Protein AF-A0AAD5UN90-F1 (afdb_monomer_lite)

Secondary structure (DSSP, 8-state):
---HHHHHHHHH--PPPP-------S--PPP--SS------------------------PPP-TTTTTT-PPPPPP----STTHHHHHHHHHHHHHTT--

Organism: NCBI:txid2056292

pLDDT: mean 72.82, std 17.29, range [43.75, 98.25]

Foldseek 3Di:
DDDPVVVVDVVVDDDDDDDDDPDPPDDDDDDPPPDDDDDDDDDDDDDDDDDDDDDDDPDDDDPPCPQVVHDDDDDPPPPPDPVPVVVVVVVVVVVVVVVD

Radius of gyration: 33.66 Å; chains: 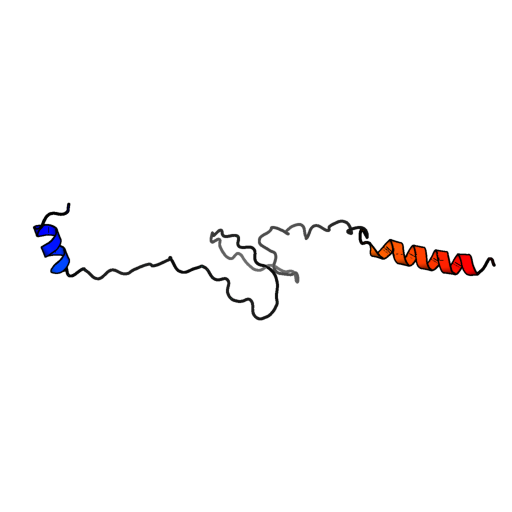1; bounding box: 80×57×75 Å

Structure (mmCIF, N/CA/C/O backbone):
data_AF-A0AAD5UN90-F1
#
_entry.id   AF-A0AAD5UN90-F1
#
loop_
_atom_site.group_PDB
_atom_site.id
_atom_site.type_symbol
_atom_site.label_atom_id
_atom_site.label_alt_id
_atom_site.label_comp_id
_atom_site.label_asym_id
_atom_site.label_entity_id
_atom_site.label_seq_id
_atom_site.pdbx_PDB_ins_code
_atom_site.Cartn_x
_atom_site.Cartn_y
_atom_site.Cartn_z
_atom_site.occupancy
_atom_site.B_iso_or_equiv
_atom_site.auth_seq_id
_atom_site.auth_comp_id
_atom_site.auth_asym_id
_atom_site.auth_atom_id
_atom_site.pdbx_PDB_model_num
ATOM 1 N N . MET A 1 1 ? -22.700 17.744 7.295 1.00 75.56 1 MET A N 1
ATOM 2 C CA . MET A 1 1 ? -21.718 17.257 8.292 1.00 75.56 1 MET A CA 1
ATOM 3 C C . MET A 1 1 ? -22.086 15.828 8.664 1.00 75.56 1 MET A C 1
ATOM 5 O O . MET A 1 1 ? -23.263 15.499 8.582 1.00 75.56 1 MET A O 1
ATOM 9 N N . ALA A 1 2 ? -21.116 14.976 9.003 1.00 78.31 2 ALA A N 1
ATOM 10 C CA . ALA A 1 2 ? -21.397 13.624 9.497 1.00 78.31 2 ALA A CA 1
ATOM 11 C C . ALA A 1 2 ? -22.260 13.677 10.773 1.00 78.31 2 ALA A C 1
ATOM 13 O O . ALA A 1 2 ? -22.153 14.631 11.544 1.00 78.31 2 ALA A O 1
ATOM 14 N N . SER A 1 3 ? -23.110 12.670 10.998 1.00 92.12 3 SER A N 1
ATOM 15 C CA . SER A 1 3 ? -23.905 12.588 12.228 1.00 92.12 3 SER A CA 1
ATOM 16 C C . SER A 1 3 ? -23.005 12.311 13.439 1.00 92.12 3 SER A C 1
ATOM 18 O O . SER A 1 3 ? -21.984 11.631 13.328 1.00 92.12 3 SER A O 1
ATOM 20 N N . SER A 1 4 ? -23.384 12.824 14.612 1.00 93.88 4 SER A N 1
ATOM 21 C CA . SER A 1 4 ? -22.653 12.605 15.872 1.00 93.88 4 SER A CA 1
ATOM 22 C C . SER A 1 4 ? -22.448 11.118 16.179 1.00 93.88 4 SER A C 1
ATOM 24 O O . SER A 1 4 ? -21.379 10.712 16.627 1.00 93.88 4 SER A O 1
ATOM 26 N N . GLU A 1 5 ? -23.450 10.295 15.881 1.00 96.56 5 GLU A N 1
ATOM 27 C CA . GLU A 1 5 ? -23.404 8.845 16.075 1.00 96.56 5 GLU A CA 1
ATOM 28 C C . GLU A 1 5 ? -22.391 8.159 15.153 1.00 96.56 5 GLU A C 1
ATOM 30 O O . GLU A 1 5 ? -21.655 7.279 15.598 1.00 96.56 5 GLU A O 1
ATOM 35 N N . LEU A 1 6 ? -22.272 8.604 13.897 1.00 96.75 6 LEU A N 1
ATOM 36 C CA . LEU A 1 6 ? -21.258 8.084 12.9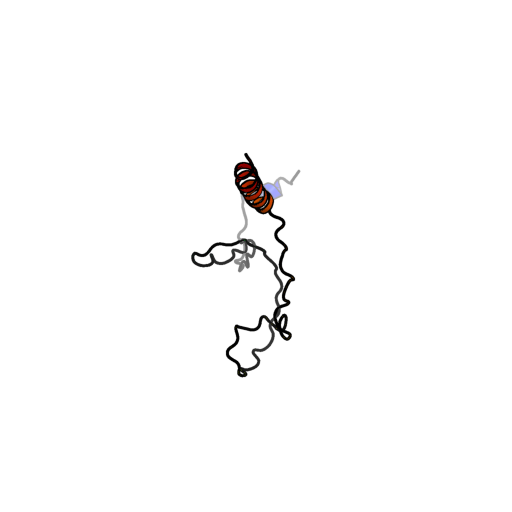79 1.00 96.75 6 LEU A CA 1
ATOM 37 C C . LEU A 1 6 ? -19.843 8.361 13.503 1.00 96.75 6 LEU A C 1
ATOM 39 O O . LEU A 1 6 ? -18.985 7.481 13.476 1.00 96.75 6 LEU A O 1
ATOM 43 N N . LEU A 1 7 ? -19.605 9.569 14.019 1.00 97.25 7 LEU A N 1
ATOM 44 C CA . LEU A 1 7 ? -18.304 9.943 14.575 1.00 97.25 7 LEU A CA 1
ATOM 45 C C . LEU A 1 7 ? -17.934 9.075 15.786 1.00 97.25 7 LEU A C 1
ATOM 47 O O . LEU A 1 7 ? -16.804 8.589 15.860 1.00 97.25 7 LEU A O 1
ATOM 51 N N . LYS A 1 8 ? -18.891 8.811 16.687 1.00 97.50 8 LYS A N 1
ATOM 52 C CA . LYS A 1 8 ? -18.690 7.903 17.831 1.00 97.50 8 LYS A CA 1
ATOM 53 C C . LYS A 1 8 ? -18.340 6.483 17.377 1.00 97.50 8 LYS A C 1
ATOM 55 O O . LYS A 1 8 ? -17.430 5.871 17.930 1.00 97.50 8 LYS A O 1
ATOM 60 N N . GLN A 1 9 ? -19.025 5.965 16.357 1.00 97.56 9 GLN A N 1
ATOM 61 C CA . GLN A 1 9 ? -18.761 4.624 15.820 1.00 97.56 9 GLN A CA 1
ATOM 62 C C . GLN A 1 9 ? -17.373 4.509 15.171 1.00 97.56 9 GLN A C 1
ATOM 64 O O . GLN A 1 9 ? -16.712 3.484 15.331 1.00 97.56 9 GLN A O 1
ATOM 69 N N . ILE A 1 10 ? -16.903 5.553 14.478 1.00 96.81 10 ILE A N 1
ATOM 70 C CA . ILE A 1 10 ? -15.549 5.586 13.899 1.00 96.81 10 ILE A CA 1
ATOM 71 C C . ILE A 1 10 ? -14.489 5.579 15.006 1.00 96.81 10 ILE A C 1
ATOM 73 O O . ILE A 1 10 ? -13.535 4.807 14.923 1.00 96.81 10 ILE A O 1
ATOM 77 N N . GLN A 1 11 ? -14.671 6.392 16.052 1.00 97.38 11 GLN A N 1
ATOM 78 C CA . GLN A 1 11 ? -13.754 6.448 17.198 1.00 97.38 11 GLN A CA 1
ATOM 79 C C . GLN A 1 11 ? -13.697 5.124 17.967 1.00 97.38 11 GLN A C 1
ATOM 81 O O . GLN A 1 11 ? -12.621 4.710 18.392 1.00 97.38 11 GLN A O 1
ATOM 86 N N . ALA A 1 12 ? -14.835 4.443 18.116 1.00 98.25 12 ALA A N 1
ATOM 87 C CA . ALA A 1 12 ? -14.891 3.119 18.731 1.00 98.25 12 ALA A CA 1
ATOM 88 C C . ALA A 1 12 ? -14.155 2.046 17.901 1.00 98.25 12 ALA A C 1
ATOM 90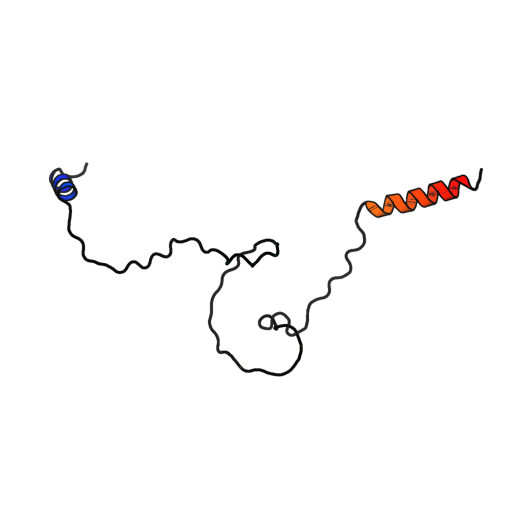 O O . ALA A 1 12 ? -13.674 1.054 18.451 1.00 98.25 12 ALA A O 1
ATOM 91 N N . GLY A 1 13 ? -14.049 2.246 16.583 1.00 97.38 13 GLY A N 1
ATOM 92 C CA . GLY A 1 13 ? -13.417 1.314 15.657 1.00 97.38 13 GLY A CA 1
ATOM 93 C C . GLY A 1 13 ? -14.236 0.040 15.420 1.00 97.38 13 GLY A C 1
ATOM 94 O O . GLY A 1 13 ? -15.270 -0.216 16.037 1.00 97.38 13 GLY A O 1
ATOM 95 N N . LYS A 1 14 ? -13.780 -0.796 14.480 1.00 97.94 14 LYS A N 1
ATOM 96 C CA . LYS A 1 14 ? -14.439 -2.067 14.151 1.00 97.94 14 LYS A CA 1
ATOM 97 C C . LYS A 1 14 ? -13.422 -3.145 13.817 1.00 97.94 14 LYS A C 1
ATOM 99 O O . LYS A 1 14 ? -12.527 -2.945 13.001 1.00 97.94 14 LYS A O 1
ATOM 104 N N . ARG A 1 15 ? -13.607 -4.334 14.394 1.00 97.94 15 ARG A N 1
ATOM 105 C CA . ARG A 1 15 ? -12.835 -5.519 14.006 1.00 97.94 15 ARG A CA 1
ATOM 106 C C . ARG A 1 15 ? -13.238 -5.942 12.593 1.00 97.94 15 ARG A C 1
ATOM 108 O O . ARG A 1 15 ? -14.418 -6.167 12.308 1.00 97.94 15 ARG A O 1
ATOM 115 N N . LEU A 1 16 ? -12.249 -6.042 11.713 1.00 97.44 16 LEU A N 1
ATOM 116 C CA . LEU A 1 16 ? -12.419 -6.521 10.345 1.00 97.44 16 LEU A CA 1
ATOM 117 C C . LEU A 1 16 ? -12.022 -7.995 10.252 1.00 97.44 16 LEU A C 1
ATOM 119 O O . LEU A 1 16 ? -11.241 -8.502 11.060 1.00 97.44 16 LEU A O 1
ATOM 123 N N . LYS A 1 17 ? -12.586 -8.690 9.265 1.00 98.25 17 LYS A N 1
ATOM 124 C CA . LYS A 1 17 ? -12.173 -10.056 8.937 1.00 98.25 17 LYS A CA 1
ATOM 125 C C . LYS A 1 17 ? -10.787 -10.016 8.292 1.00 98.25 17 LYS A C 1
ATOM 127 O O . LYS A 1 17 ? -10.422 -9.022 7.668 1.00 98.25 17 LYS A O 1
ATOM 132 N N . LYS A 1 18 ? -10.025 -11.100 8.429 1.00 98.19 18 LYS A N 1
ATOM 133 C CA . LYS A 1 18 ? -8.798 -11.276 7.648 1.00 98.19 18 LYS A CA 1
ATOM 134 C C . LYS A 1 18 ? -9.165 -11.475 6.178 1.00 98.19 18 LYS A C 1
ATOM 136 O O . LYS A 1 18 ? -10.155 -12.139 5.879 1.00 98.19 18 LYS A O 1
ATOM 141 N N . ALA A 1 19 ? -8.368 -10.887 5.299 1.00 96.81 19 ALA A N 1
ATOM 142 C CA . ALA A 1 19 ? -8.458 -11.044 3.859 1.00 96.81 19 ALA A CA 1
ATOM 143 C C . ALA A 1 19 ? -7.036 -11.203 3.315 1.00 96.81 19 ALA A C 1
ATOM 145 O O . ALA A 1 19 ? -6.113 -10.559 3.818 1.00 96.81 19 ALA A O 1
ATOM 146 N N . GLU A 1 20 ? -6.865 -12.078 2.329 1.00 97.81 20 GLU A N 1
ATOM 147 C CA . GLU A 1 20 ? -5.638 -12.130 1.544 1.00 97.81 20 GLU A CA 1
ATOM 148 C C . GLU A 1 20 ? -5.600 -10.899 0.631 1.00 97.81 20 GLU A C 1
ATOM 150 O O . GLU A 1 20 ? -6.543 -10.649 -0.122 1.00 97.81 20 GLU A O 1
ATOM 155 N N . THR A 1 21 ? -4.533 -10.106 0.722 1.00 97.38 21 THR A N 1
ATOM 156 C CA . THR A 1 21 ? -4.358 -8.915 -0.113 1.00 97.38 21 THR A CA 1
ATOM 157 C C . THR A 1 21 ? -3.446 -9.256 -1.281 1.00 97.38 21 THR A C 1
ATOM 159 O O . THR A 1 21 ? -2.250 -9.461 -1.093 1.00 97.38 21 THR A O 1
ATOM 162 N N . ASN A 1 22 ? -3.994 -9.260 -2.495 1.00 96.94 22 ASN A N 1
ATOM 163 C CA . ASN A 1 22 ? -3.194 -9.283 -3.718 1.00 96.94 22 ASN A CA 1
ATOM 164 C C . ASN A 1 22 ? -2.827 -7.846 -4.125 1.00 96.94 22 ASN A C 1
ATOM 166 O O . ASN A 1 22 ? -3.494 -7.235 -4.964 1.00 96.94 22 ASN A O 1
ATOM 170 N N . ASP A 1 23 ? -1.799 -7.291 -3.482 1.00 95.69 23 ASP A N 1
ATOM 171 C CA . ASP A 1 23 ? -1.299 -5.947 -3.772 1.00 95.69 23 ASP A CA 1
ATOM 172 C C . ASP A 1 23 ? -0.333 -5.970 -4.970 1.00 95.69 23 ASP A C 1
ATOM 174 O O . ASP A 1 23 ? 0.774 -6.501 -4.892 1.00 95.69 23 ASP A O 1
ATOM 178 N N . ARG A 1 24 ? -0.762 -5.384 -6.094 1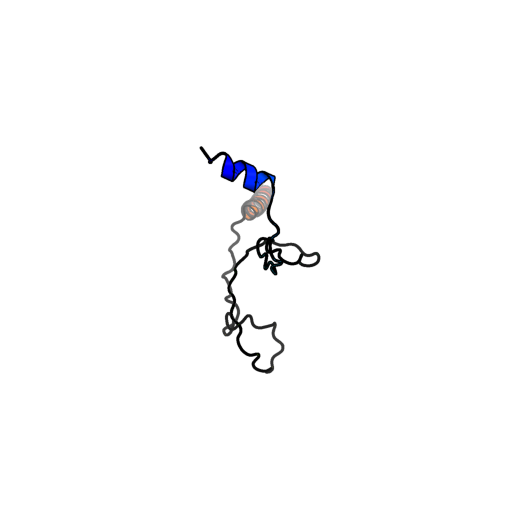.00 96.00 24 ARG A N 1
ATOM 179 C CA . ARG A 1 24 ? 0.028 -5.248 -7.333 1.00 96.00 24 ARG A CA 1
ATOM 180 C C . ARG A 1 24 ? 0.466 -3.805 -7.596 1.00 96.00 24 ARG A C 1
ATOM 182 O O . ARG A 1 24 ? 0.695 -3.437 -8.744 1.00 96.00 24 ARG A O 1
ATOM 189 N N . SER A 1 25 ? 0.527 -2.977 -6.555 1.00 95.81 25 SER A N 1
ATOM 190 C CA . SER A 1 25 ? 0.948 -1.574 -6.661 1.00 95.81 25 SER A CA 1
ATOM 191 C C . SER A 1 25 ? 2.465 -1.393 -6.762 1.00 95.81 25 SER A C 1
ATOM 193 O O . SER A 1 25 ? 2.924 -0.310 -7.124 1.00 95.81 25 SER A O 1
ATOM 195 N N . ALA A 1 26 ? 3.247 -2.438 -6.467 1.00 93.81 26 ALA A N 1
ATOM 196 C CA . ALA A 1 26 ? 4.699 -2.380 -6.560 1.00 93.81 26 ALA A CA 1
ATOM 197 C C . ALA A 1 26 ? 5.155 -2.041 -7.996 1.00 93.81 26 ALA A C 1
ATOM 199 O O . ALA A 1 26 ? 4.607 -2.587 -8.960 1.00 93.81 26 ALA A O 1
ATOM 200 N N . PRO A 1 27 ? 6.168 -1.169 -8.162 1.00 92.12 27 PRO A N 1
ATOM 201 C CA . PRO A 1 27 ? 6.686 -0.839 -9.482 1.00 92.12 27 PRO A CA 1
ATOM 202 C C . PRO A 1 27 ? 7.303 -2.079 -10.137 1.00 92.12 27 PRO A C 1
ATOM 204 O O . PRO A 1 27 ? 8.042 -2.834 -9.503 1.00 92.12 27 PRO A O 1
ATOM 207 N N . ALA A 1 28 ? 7.033 -2.269 -11.428 1.00 90.19 28 ALA A N 1
ATOM 208 C CA . ALA A 1 28 ? 7.723 -3.278 -12.218 1.00 90.19 28 ALA A CA 1
ATOM 209 C C . ALA A 1 28 ? 9.172 -2.822 -12.443 1.00 90.19 28 ALA A C 1
ATOM 211 O O . ALA A 1 28 ? 9.420 -1.855 -13.161 1.00 90.19 28 ALA A O 1
ATOM 212 N N . LEU A 1 29 ? 10.120 -3.498 -11.796 1.00 84.88 29 LEU A N 1
ATOM 213 C CA . LEU A 1 29 ? 11.546 -3.274 -12.000 1.00 84.88 29 LEU A CA 1
ATOM 214 C C . LEU A 1 29 ? 12.072 -4.300 -12.996 1.00 84.88 29 LEU A C 1
ATOM 216 O O . LEU A 1 29 ? 11.920 -5.508 -12.795 1.00 84.88 29 LEU A O 1
ATOM 220 N N . ASP A 1 30 ? 12.756 -3.825 -14.028 1.00 82.62 30 ASP A N 1
ATOM 221 C CA . ASP A 1 30 ? 13.623 -4.697 -14.804 1.00 82.62 30 ASP A CA 1
ATOM 222 C C . ASP A 1 30 ? 14.746 -5.181 -13.878 1.00 82.62 30 ASP A C 1
ATOM 224 O O . ASP A 1 30 ? 15.376 -4.385 -13.173 1.00 82.62 30 ASP A O 1
ATOM 228 N N . LYS A 1 31 ? 14.992 -6.501 -13.840 1.00 77.38 31 LYS A N 1
ATOM 229 C CA . LYS A 1 31 ? 16.157 -7.053 -13.129 1.00 77.38 31 LYS A CA 1
ATOM 230 C C . LYS A 1 31 ? 17.385 -6.271 -13.597 1.00 77.38 31 LYS A C 1
ATOM 232 O O . LYS A 1 31 ? 17.547 -6.154 -14.815 1.00 77.38 31 LYS A O 1
ATOM 237 N N . PRO A 1 32 ? 18.250 -5.764 -12.694 1.00 61.34 32 PRO A N 1
ATOM 238 C CA . PRO A 1 32 ? 19.469 -5.107 -13.128 1.00 61.34 32 PRO A CA 1
ATOM 239 C C . PRO A 1 32 ? 20.210 -6.109 -14.001 1.00 61.34 32 PRO A C 1
ATOM 241 O O . PRO A 1 32 ? 20.612 -7.181 -13.542 1.00 61.34 32 PRO A O 1
ATOM 244 N N . LYS A 1 33 ? 20.307 -5.797 -15.295 1.00 59.78 33 LYS A N 1
ATOM 245 C CA . LYS A 1 33 ? 21.149 -6.551 -16.206 1.00 59.78 33 LYS A CA 1
ATOM 246 C C . LYS A 1 33 ? 22.538 -6.453 -15.596 1.00 59.78 33 LYS A C 1
ATOM 248 O O . LYS A 1 33 ? 23.056 -5.346 -15.450 1.00 59.78 33 LYS A O 1
ATOM 253 N N . GLY A 1 34 ? 23.053 -7.589 -15.113 1.00 53.53 34 GLY A N 1
ATOM 254 C CA . GLY A 1 34 ? 24.385 -7.671 -14.523 1.00 53.53 34 GLY A CA 1
ATOM 255 C C . GLY A 1 34 ? 25.352 -6.859 -15.378 1.00 53.53 34 GLY A C 1
ATOM 256 O O . GLY A 1 34 ? 25.257 -6.923 -16.602 1.00 53.53 34 GLY A O 1
ATOM 257 N N . GLY A 1 35 ? 26.162 -6.035 -14.707 1.00 55.09 35 GLY A N 1
ATOM 258 C CA . GLY A 1 35 ? 26.949 -4.936 -15.271 1.00 55.09 35 GLY A CA 1
ATOM 259 C C . GLY A 1 35 ? 27.231 -5.035 -16.770 1.00 55.09 35 GLY A C 1
ATOM 260 O O . GLY A 1 35 ? 27.983 -5.890 -17.224 1.00 55.09 35 GLY A O 1
ATOM 261 N N . GLY A 1 36 ? 26.626 -4.126 -17.527 1.00 50.44 36 GLY A N 1
ATOM 262 C CA . GLY A 1 36 ? 26.817 -3.985 -18.965 1.00 50.44 36 GLY A CA 1
ATOM 263 C C . GLY A 1 36 ? 25.745 -3.056 -19.508 1.00 50.44 36 GLY A C 1
ATOM 264 O O . GLY A 1 36 ? 24.597 -3.462 -19.656 1.00 50.44 36 GLY A O 1
ATOM 265 N N . GLY A 1 37 ? 26.110 -1.785 -19.683 1.00 53.84 37 GLY A N 1
ATOM 266 C CA . GLY A 1 37 ? 25.183 -0.677 -19.882 1.00 53.84 37 GLY A CA 1
ATOM 267 C C . GLY A 1 37 ? 24.280 -0.764 -21.115 1.00 53.84 37 GLY A C 1
ATOM 268 O O . GLY A 1 37 ? 24.519 -1.523 -22.050 1.00 53.84 37 GLY A O 1
ATOM 269 N N . GLY A 1 38 ? 23.265 0.103 -21.110 1.00 51.66 38 GLY A N 1
ATOM 270 C CA . GLY A 1 38 ? 22.507 0.475 -22.302 1.00 51.66 38 GLY A CA 1
ATOM 271 C C . GLY A 1 38 ? 20.994 0.493 -22.102 1.00 51.66 38 GLY A C 1
ATOM 272 O O . GLY A 1 38 ? 20.367 -0.554 -22.143 1.00 51.66 38 GLY A O 1
ATOM 273 N N . GLY A 1 39 ? 20.461 1.709 -21.925 1.00 53.78 39 GLY A N 1
ATOM 274 C CA . GLY A 1 39 ? 19.181 2.211 -22.446 1.00 53.78 39 GLY A CA 1
ATOM 275 C C . GLY A 1 39 ? 17.946 1.316 -22.368 1.00 53.78 39 GLY A C 1
ATOM 276 O O . GLY A 1 39 ? 17.799 0.372 -23.137 1.00 53.78 39 GLY A O 1
ATOM 277 N N . GLY A 1 40 ? 17.002 1.702 -21.510 1.00 67.25 40 GLY A N 1
ATOM 278 C CA . GLY A 1 40 ? 15.670 1.111 -21.482 1.00 67.25 40 GLY A CA 1
ATOM 279 C C . GLY A 1 40 ? 14.878 1.325 -22.775 1.00 67.25 40 GLY A C 1
ATOM 280 O O . GLY A 1 40 ? 15.043 2.324 -23.469 1.00 67.25 40 GLY A O 1
ATOM 281 N N . ILE A 1 41 ? 13.963 0.394 -23.035 1.00 51.56 41 ILE A N 1
ATOM 282 C CA . ILE A 1 41 ? 12.636 0.676 -23.582 1.00 51.56 41 ILE A CA 1
ATOM 283 C C . ILE A 1 41 ? 11.721 -0.449 -23.078 1.00 51.56 41 ILE A C 1
ATOM 285 O O . ILE A 1 41 ? 11.933 -1.627 -23.359 1.00 51.56 41 ILE A O 1
ATOM 289 N N . GLY A 1 42 ? 10.747 -0.089 -22.245 1.00 63.19 42 GLY A N 1
ATOM 290 C CA . GLY A 1 42 ? 9.692 -0.999 -21.822 1.00 63.19 42 GLY A CA 1
ATOM 291 C C . GLY A 1 42 ? 8.701 -1.197 -22.963 1.00 63.19 42 GLY A C 1
ATOM 292 O O . GLY A 1 42 ? 8.285 -0.240 -23.615 1.00 63.19 42 GLY A O 1
ATOM 293 N N . SER A 1 43 ? 8.310 -2.439 -23.217 1.00 52.38 43 SER A N 1
ATOM 294 C CA . SER A 1 43 ? 7.155 -2.775 -24.052 1.00 52.38 43 SER A CA 1
ATOM 295 C C . SER A 1 43 ? 6.568 -4.075 -23.520 1.00 52.38 43 SER A C 1
ATOM 297 O O . SER A 1 43 ? 7.176 -5.136 -23.629 1.00 52.38 43 SER A O 1
ATOM 299 N N . GLY A 1 44 ? 5.427 -3.961 -22.842 1.00 57.25 44 GLY A N 1
ATOM 300 C CA . GLY A 1 44 ? 4.692 -5.098 -22.304 1.00 57.25 44 GLY A CA 1
ATOM 301 C C . GLY A 1 44 ? 3.966 -5.905 -23.380 1.00 57.25 44 GLY A C 1
ATOM 302 O O . GLY A 1 44 ? 3.821 -5.469 -24.518 1.00 57.25 44 GLY A O 1
ATOM 303 N N . GLY A 1 45 ? 3.455 -7.066 -22.972 1.00 51.19 45 GLY A N 1
ATOM 304 C CA . GLY A 1 45 ? 2.484 -7.847 -23.741 1.00 51.19 45 GLY A CA 1
ATOM 305 C C . GLY A 1 45 ? 2.667 -9.346 -23.543 1.00 51.19 45 GLY A C 1
ATOM 306 O O . GLY A 1 45 ? 3.667 -9.901 -23.973 1.00 51.19 45 GLY A O 1
ATOM 307 N N . GLY A 1 46 ? 1.725 -9.983 -22.846 1.00 52.91 46 GLY A N 1
ATOM 308 C CA . GLY A 1 46 ? 1.771 -11.396 -22.473 1.00 52.91 46 GLY A CA 1
ATOM 309 C C . GLY A 1 46 ? 1.347 -12.374 -23.573 1.00 52.91 46 GLY A C 1
ATOM 310 O O . GLY A 1 46 ? 1.014 -11.984 -24.686 1.00 52.91 46 GLY A O 1
ATOM 311 N N . GLY A 1 47 ? 1.292 -13.654 -23.197 1.00 46.06 47 GLY A N 1
ATOM 312 C CA . GLY A 1 47 ? 0.614 -14.701 -23.966 1.00 46.06 47 GLY A CA 1
ATOM 313 C C . GLY A 1 47 ? 1.436 -15.978 -24.090 1.00 46.06 47 GLY A C 1
ATOM 314 O O . GLY A 1 47 ? 2.387 -16.028 -24.859 1.00 46.06 47 GLY A O 1
ATOM 315 N N . GLY A 1 48 ? 1.071 -17.007 -23.323 1.00 61.00 48 GLY A N 1
ATOM 316 C CA . GLY A 1 48 ? 1.665 -18.337 -23.421 1.00 61.00 48 GLY A CA 1
ATOM 317 C C . GLY A 1 48 ? 1.351 -19.031 -24.750 1.00 61.00 48 GLY A C 1
ATOM 318 O O . GLY A 1 48 ? 0.277 -18.859 -25.322 1.00 61.00 48 GLY A O 1
ATOM 319 N N . GLY A 1 49 ? 2.290 -19.858 -25.198 1.00 44.97 49 GLY A N 1
ATOM 320 C CA . GLY A 1 49 ? 2.142 -20.795 -26.309 1.00 44.97 49 GLY A CA 1
ATOM 321 C C . GLY A 1 49 ? 3.143 -21.944 -26.140 1.00 44.97 49 GLY A C 1
ATOM 322 O O . GLY A 1 49 ? 4.186 -21.736 -25.515 1.00 44.97 49 GLY A O 1
ATOM 323 N N . PRO A 1 50 ? 2.818 -23.164 -26.605 1.00 50.31 50 PRO A N 1
ATOM 324 C CA . PRO A 1 50 ? 3.519 -24.375 -26.210 1.00 50.31 50 PRO A CA 1
ATOM 325 C C . PRO A 1 50 ? 4.930 -24.410 -26.794 1.00 50.31 50 PRO A C 1
ATOM 327 O O . PRO A 1 50 ? 5.156 -24.095 -27.961 1.00 50.31 50 PRO A O 1
ATOM 330 N N . SER A 1 51 ? 5.871 -24.835 -25.957 1.00 59.91 51 SER A N 1
ATOM 331 C CA . SER A 1 51 ? 7.246 -25.164 -26.307 1.00 59.91 51 SER A CA 1
ATOM 332 C C . SER A 1 51 ? 7.242 -26.257 -27.378 1.00 59.91 51 SER A C 1
ATOM 334 O O . SER A 1 51 ? 7.094 -27.436 -27.060 1.00 59.91 51 SER A O 1
ATOM 336 N N . LEU A 1 52 ? 7.386 -25.884 -28.651 1.00 43.75 52 LEU A N 1
ATOM 337 C CA . LEU A 1 52 ? 7.590 -26.849 -29.724 1.00 43.75 52 LEU A CA 1
ATOM 338 C C . LEU A 1 52 ? 9.083 -26.944 -30.040 1.00 43.75 52 LEU A C 1
ATOM 340 O O . LEU A 1 52 ? 9.682 -26.028 -30.587 1.00 43.75 52 LEU A O 1
ATOM 344 N N . ALA A 1 53 ? 9.642 -28.070 -29.606 1.00 46.25 53 ALA A N 1
ATOM 345 C CA . ALA A 1 53 ? 10.723 -28.831 -30.218 1.00 46.25 53 ALA A CA 1
ATOM 346 C C . ALA A 1 53 ? 11.810 -28.069 -31.009 1.00 46.25 53 ALA A C 1
ATOM 348 O O . ALA A 1 53 ? 11.619 -27.615 -32.131 1.00 46.25 53 ALA A O 1
ATOM 349 N N . SER A 1 54 ? 13.006 -28.083 -30.418 1.00 65.00 54 SER A N 1
ATOM 350 C CA . SER A 1 54 ? 14.284 -28.465 -31.037 1.00 65.00 54 SER A CA 1
ATOM 351 C C . SER A 1 54 ? 14.256 -28.797 -32.542 1.00 65.00 54 SER A C 1
ATOM 353 O O . SER A 1 54 ? 13.672 -29.806 -32.932 1.00 65.00 54 SER A O 1
ATOM 355 N N . ALA A 1 55 ? 14.985 -28.028 -33.360 1.00 45.09 55 ALA A N 1
ATOM 356 C CA . ALA A 1 55 ? 15.493 -28.493 -34.654 1.00 45.09 55 ALA A CA 1
ATOM 357 C C . ALA A 1 55 ? 16.667 -27.624 -35.153 1.00 45.09 55 ALA A C 1
ATOM 359 O O . ALA A 1 55 ? 16.483 -26.530 -35.671 1.00 45.09 55 ALA A O 1
ATOM 360 N N . MET A 1 56 ? 17.877 -28.160 -34.976 1.00 52.75 56 MET A N 1
ATOM 361 C CA . MET A 1 56 ? 19.002 -28.131 -35.926 1.00 52.75 56 MET A CA 1
ATOM 362 C C . MET A 1 56 ? 19.386 -26.789 -36.577 1.00 52.75 56 MET A C 1
ATOM 364 O O . MET A 1 56 ? 18.833 -26.371 -37.587 1.00 52.75 56 MET A O 1
ATOM 368 N N . GLY A 1 57 ? 20.482 -26.210 -36.088 1.00 51.91 57 GLY A N 1
ATOM 369 C CA . GLY A 1 57 ? 21.265 -25.211 -36.816 1.00 51.91 57 GLY A CA 1
ATOM 370 C C . GLY A 1 57 ? 21.954 -24.265 -35.849 1.00 51.91 57 GLY A C 1
ATOM 371 O O . GLY A 1 57 ? 21.277 -23.596 -35.079 1.00 51.91 57 GLY A O 1
ATOM 372 N N . GLY A 1 58 ? 23.290 -24.232 -35.863 1.00 55.66 58 GLY A N 1
ATOM 373 C CA . GLY A 1 58 ? 24.141 -23.432 -34.971 1.00 55.66 58 GLY A CA 1
ATOM 374 C C . GLY A 1 58 ? 24.045 -21.919 -35.195 1.00 55.66 58 GLY A C 1
ATOM 375 O O . GLY A 1 58 ? 25.051 -21.266 -35.456 1.00 55.66 58 GLY A O 1
ATOM 376 N N . GLY A 1 59 ? 22.834 -21.372 -35.129 1.00 61.97 59 GLY A N 1
ATOM 377 C CA . GLY A 1 59 ? 22.535 -19.951 -35.201 1.00 61.97 59 GLY A CA 1
ATOM 378 C C . GLY A 1 59 ? 22.053 -19.404 -33.852 1.00 61.97 59 GLY A C 1
ATOM 379 O O . GLY A 1 59 ? 21.563 -20.164 -33.013 1.00 61.97 59 GLY A O 1
ATOM 380 N N . PRO A 1 60 ? 22.197 -18.087 -33.623 1.00 62.41 60 PRO A N 1
ATOM 381 C CA . PRO A 1 60 ? 21.705 -17.422 -32.421 1.00 62.41 60 PRO A CA 1
ATOM 382 C C . PRO A 1 60 ? 20.194 -17.646 -32.227 1.00 62.41 60 PRO A C 1
ATOM 384 O O . PRO A 1 60 ? 19.480 -17.870 -33.209 1.00 62.41 60 PRO A O 1
ATOM 387 N N . PRO A 1 61 ? 19.697 -17.583 -30.976 1.00 69.56 61 PRO A N 1
ATOM 388 C CA . PRO A 1 61 ? 18.292 -17.822 -30.663 1.00 69.56 61 PRO A CA 1
ATOM 389 C C . PRO A 1 61 ? 17.397 -16.942 -31.538 1.00 69.56 61 PRO A C 1
ATOM 391 O O . PRO A 1 61 ? 17.470 -15.713 -31.496 1.00 69.56 61 PRO A O 1
ATOM 394 N N . GLN A 1 62 ? 16.571 -17.586 -32.361 1.00 70.94 62 GLN A N 1
ATOM 395 C CA . GLN A 1 62 ? 15.677 -16.903 -33.284 1.00 70.94 62 GLN A CA 1
ATOM 396 C C . GLN A 1 62 ? 14.575 -16.213 -32.477 1.00 70.94 62 GLN A C 1
ATOM 398 O O . GLN A 1 62 ? 13.789 -16.869 -31.793 1.00 70.94 62 GLN A O 1
ATOM 403 N N . LEU A 1 63 ? 14.531 -14.881 -32.538 1.00 76.19 63 LEU A N 1
ATOM 404 C CA . LEU A 1 63 ? 13.555 -14.045 -31.836 1.00 76.19 63 LEU A CA 1
ATOM 405 C C . LEU A 1 63 ? 12.152 -14.239 -32.440 1.00 76.19 63 LEU A C 1
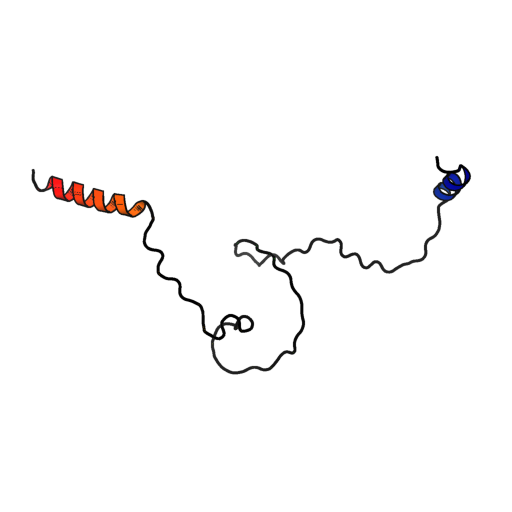ATOM 407 O O . LEU A 1 63 ? 11.716 -13.445 -33.268 1.00 76.19 63 LEU A O 1
ATOM 411 N N . GLY A 1 64 ? 11.465 -15.325 -32.070 1.00 77.19 64 GLY A N 1
ATOM 412 C CA . GLY A 1 64 ? 10.029 -15.530 -32.302 1.00 77.19 64 GLY A CA 1
ATOM 413 C C . GLY A 1 64 ? 9.555 -15.354 -33.749 1.00 77.19 64 GLY A C 1
ATOM 414 O O . GLY A 1 64 ? 8.517 -14.747 -33.973 1.00 77.19 64 GLY A O 1
ATOM 415 N N . GLY A 1 65 ? 10.319 -15.816 -34.742 1.00 81.75 65 GLY A N 1
ATOM 416 C CA . GLY A 1 65 ? 9.947 -15.710 -36.161 1.00 81.75 65 GLY A CA 1
ATOM 417 C C . GLY A 1 65 ? 10.105 -14.317 -36.791 1.00 81.75 65 GLY A C 1
ATOM 418 O O . GLY A 1 65 ? 10.030 -14.212 -38.013 1.00 81.75 65 GLY A O 1
ATOM 419 N N . LEU A 1 66 ? 10.416 -13.268 -36.016 1.00 81.38 66 LEU A N 1
ATOM 420 C CA . LEU A 1 66 ? 10.601 -11.898 -36.531 1.00 81.38 66 LEU A CA 1
ATOM 421 C C . LEU A 1 66 ? 11.757 -11.794 -37.540 1.00 81.38 66 LEU A C 1
ATOM 423 O O . LEU A 1 66 ? 11.736 -10.944 -38.425 1.00 81.38 66 LEU A O 1
ATOM 427 N N . PHE A 1 67 ? 12.749 -12.678 -37.423 1.00 79.75 67 PHE A N 1
ATOM 428 C CA . PHE A 1 67 ? 13.899 -12.766 -38.326 1.00 79.75 67 PHE A CA 1
ATOM 429 C C . PHE A 1 67 ? 13.951 -14.099 -39.075 1.00 79.75 67 PHE A C 1
ATOM 431 O O . PHE A 1 67 ? 15.030 -14.530 -39.477 1.00 79.75 67 PHE A O 1
ATOM 438 N N . ALA A 1 68 ? 12.806 -14.757 -39.300 1.00 78.88 68 ALA A N 1
ATOM 439 C CA . ALA A 1 68 ? 12.759 -15.999 -40.080 1.00 78.88 68 ALA A CA 1
ATOM 440 C C . ALA A 1 68 ? 13.356 -15.837 -41.501 1.00 78.88 68 ALA A C 1
ATOM 442 O O . ALA A 1 68 ? 13.820 -16.811 -42.083 1.00 78.88 68 ALA A O 1
ATOM 443 N N . GLY A 1 69 ? 13.404 -14.604 -42.028 1.00 78.12 69 GLY A N 1
ATOM 444 C CA . GLY A 1 69 ? 14.076 -14.233 -43.283 1.00 78.12 69 GLY A CA 1
ATOM 445 C C . GLY A 1 69 ? 15.477 -13.610 -43.141 1.00 78.12 69 GLY A C 1
ATOM 446 O O . GLY A 1 69 ? 16.007 -13.095 -44.122 1.00 78.12 69 GLY A O 1
ATOM 447 N N . GLY A 1 70 ? 16.083 -13.627 -41.949 1.00 83.19 70 GLY A N 1
ATOM 448 C CA . GLY A 1 70 ? 17.366 -12.975 -41.655 1.00 83.19 70 GLY A CA 1
ATOM 449 C C . GLY A 1 70 ? 17.248 -11.493 -41.263 1.00 83.19 70 GLY A C 1
ATOM 450 O O . GLY A 1 70 ? 16.187 -10.880 -41.355 1.00 83.19 70 GLY A O 1
ATOM 451 N N . MET A 1 71 ? 18.350 -10.906 -40.777 1.00 86.12 71 MET A N 1
ATOM 452 C CA . MET A 1 71 ? 18.384 -9.503 -40.343 1.00 86.12 71 MET A CA 1
ATOM 453 C C . MET A 1 71 ? 18.472 -8.552 -41.551 1.00 86.12 71 MET A C 1
ATOM 455 O O . MET A 1 71 ? 19.397 -8.697 -42.358 1.00 86.12 71 MET A O 1
ATOM 459 N N . PRO A 1 72 ? 17.580 -7.551 -41.677 1.00 83.44 72 PRO A N 1
ATOM 460 C CA . PRO A 1 72 ? 17.677 -6.550 -42.734 1.00 83.44 72 PRO A CA 1
ATOM 461 C C . PRO A 1 72 ? 19.003 -5.787 -42.643 1.00 83.44 72 PRO A C 1
ATOM 463 O O . PRO A 1 72 ? 19.328 -5.208 -41.605 1.00 83.44 72 PRO A O 1
ATOM 466 N N . LYS A 1 73 ? 19.781 -5.767 -43.730 1.00 87.50 73 LYS A N 1
ATOM 467 C CA . LYS A 1 73 ? 21.008 -4.966 -43.805 1.00 87.50 73 LYS A CA 1
ATOM 468 C C . LYS A 1 73 ? 20.665 -3.545 -44.227 1.00 87.50 73 LYS A C 1
ATOM 470 O O . LYS A 1 73 ? 20.090 -3.325 -45.290 1.00 87.50 73 LYS A O 1
ATOM 475 N N . LEU A 1 74 ? 21.051 -2.581 -43.400 1.00 83.81 74 LEU A N 1
ATOM 476 C CA . LEU A 1 74 ? 20.962 -1.170 -43.749 1.00 83.81 74 LEU A CA 1
ATOM 477 C C . LEU A 1 74 ? 22.050 -0.814 -44.765 1.00 83.81 74 LEU A C 1
ATOM 479 O O . LEU A 1 74 ? 23.150 -1.370 -44.747 1.00 83.81 74 LEU A O 1
ATOM 483 N N . LYS A 1 75 ? 21.751 0.154 -45.633 1.00 85.69 75 LYS A N 1
ATOM 484 C CA . LYS A 1 75 ? 22.778 0.783 -46.464 1.00 85.69 75 LYS A CA 1
ATOM 485 C C . LYS A 1 75 ? 23.823 1.455 -45.558 1.00 85.69 75 LYS A C 1
ATOM 487 O O . LYS A 1 75 ? 23.432 1.989 -44.515 1.00 85.69 75 LYS A O 1
ATOM 492 N N . PRO A 1 76 ? 25.117 1.466 -45.929 1.00 83.94 76 PRO A N 1
ATOM 493 C CA . PRO A 1 76 ? 26.124 2.197 -45.172 1.00 83.94 76 PRO A CA 1
ATOM 494 C C . PRO A 1 76 ? 25.669 3.641 -44.961 1.00 83.94 76 PRO A C 1
ATOM 496 O O . PRO A 1 76 ? 25.272 4.318 -45.914 1.00 83.94 76 PRO A O 1
ATOM 499 N N . ALA A 1 77 ? 25.696 4.104 -43.712 1.00 74.25 77 ALA A N 1
ATOM 500 C CA . ALA A 1 77 ? 25.523 5.516 -43.423 1.00 74.25 77 ALA A CA 1
ATOM 501 C C . ALA A 1 77 ? 26.740 6.229 -44.020 1.00 74.25 77 ALA A C 1
ATOM 503 O O . ALA A 1 77 ? 27.847 6.118 -43.498 1.00 74.25 77 ALA A O 1
ATOM 504 N N . GLY A 1 78 ? 26.556 6.862 -45.181 1.00 69.38 78 GLY A N 1
ATOM 505 C CA . GLY A 1 78 ? 27.603 7.654 -45.816 1.00 69.38 78 GLY A CA 1
ATOM 506 C C . GLY A 1 78 ? 28.156 8.664 -44.816 1.00 69.38 78 GLY A C 1
ATOM 507 O O . GLY A 1 78 ? 27.401 9.203 -44.011 1.00 69.38 78 GLY A O 1
ATOM 508 N N . SER A 1 79 ? 29.471 8.871 -44.851 1.00 65.00 79 SER A N 1
ATOM 509 C CA . SER A 1 79 ? 30.250 9.744 -43.970 1.00 65.00 79 SER A CA 1
ATOM 510 C C . SER A 1 79 ? 29.759 11.198 -43.965 1.00 65.00 79 SER A C 1
ATOM 512 O O . SER A 1 79 ? 30.404 12.085 -44.513 1.00 65.00 79 SER A O 1
ATOM 514 N N . SER A 1 80 ? 28.634 11.483 -43.322 1.00 60.78 80 SER A N 1
ATOM 515 C CA . SER A 1 80 ? 28.189 12.836 -42.999 1.00 60.78 80 SER A CA 1
ATOM 516 C C . SER A 1 80 ? 28.614 13.151 -41.570 1.00 60.78 80 SER A C 1
ATOM 518 O O . SER A 1 80 ? 27.796 13.269 -40.661 1.00 60.78 80 SER A O 1
ATOM 520 N N . GLY A 1 81 ? 29.928 13.220 -41.372 1.00 59.97 81 GLY A N 1
ATOM 521 C CA . GLY A 1 81 ? 30.550 13.769 -40.176 1.00 59.97 81 GLY A CA 1
ATOM 522 C C . GLY A 1 81 ? 31.476 14.922 -40.577 1.00 59.97 81 GLY A C 1
ATOM 523 O O . GLY A 1 81 ? 32.148 14.822 -41.606 1.00 59.97 81 GLY A O 1
ATOM 524 N N . PRO A 1 82 ? 31.572 16.003 -39.782 1.00 56.97 82 PRO A N 1
ATOM 525 C CA . PRO A 1 82 ? 32.377 17.190 -40.104 1.00 56.97 82 PRO A CA 1
ATOM 526 C C . PRO A 1 82 ? 33.891 16.917 -40.254 1.00 56.97 82 PRO A C 1
ATOM 528 O O . PRO A 1 82 ? 34.639 17.794 -40.679 1.00 56.97 82 PRO A O 1
ATOM 531 N N . GLY A 1 83 ? 34.355 15.699 -39.948 1.00 56.28 83 GLY A N 1
ATOM 532 C CA . GLY A 1 83 ? 35.763 15.298 -39.988 1.00 56.28 83 GLY A CA 1
ATOM 533 C C . GLY A 1 83 ? 36.379 15.124 -41.382 1.00 56.28 83 GLY A C 1
ATOM 534 O O . GLY A 1 83 ? 37.602 15.087 -41.485 1.00 56.28 83 GLY A O 1
ATOM 535 N N . MET A 1 84 ? 35.591 15.053 -42.463 1.00 56.56 84 MET A N 1
ATOM 536 C CA . MET A 1 84 ? 36.163 14.870 -43.810 1.00 56.56 84 MET A CA 1
ATOM 537 C C . MET A 1 84 ? 36.625 16.172 -44.484 1.00 56.56 84 MET A C 1
ATOM 539 O O . MET A 1 84 ? 37.480 16.118 -45.363 1.00 56.56 84 MET A O 1
ATOM 543 N N . TYR A 1 85 ? 36.162 17.348 -44.047 1.00 57.34 85 TYR A N 1
ATOM 544 C CA . TYR A 1 85 ? 36.609 18.629 -44.621 1.00 57.34 85 TYR A CA 1
ATOM 545 C C . TYR A 1 85 ? 38.012 19.051 -44.150 1.00 57.34 85 TYR A C 1
ATOM 547 O O . TYR A 1 85 ? 38.694 19.821 -44.829 1.00 57.34 85 TYR A O 1
ATOM 555 N N . LEU A 1 86 ? 38.460 18.539 -42.999 1.00 59.69 86 LEU A N 1
ATOM 556 C CA . LEU A 1 86 ? 39.759 18.873 -42.406 1.00 59.69 86 LEU A CA 1
ATOM 557 C C . LEU A 1 86 ? 40.912 18.144 -43.107 1.00 59.69 86 LEU A C 1
ATOM 559 O O . LEU A 1 86 ? 41.913 18.779 -43.442 1.00 59.69 86 LEU A O 1
ATOM 563 N N . LEU A 1 87 ? 40.757 16.847 -43.412 1.00 58.88 87 LEU A N 1
ATOM 564 C CA . LEU A 1 87 ? 41.795 16.095 -44.130 1.00 58.88 87 LEU A CA 1
ATOM 565 C C . LEU A 1 87 ? 41.960 16.572 -45.580 1.00 58.88 87 LEU A C 1
ATOM 567 O O . LEU A 1 87 ? 43.088 16.673 -46.065 1.00 58.88 87 LEU A O 1
ATOM 571 N N . SER A 1 88 ? 40.870 16.937 -46.261 1.00 60.69 88 SER A N 1
ATOM 572 C CA . SER A 1 88 ? 40.950 17.480 -47.624 1.00 60.69 88 SER A CA 1
ATOM 573 C C . SER A 1 88 ? 41.657 18.840 -47.668 1.00 60.69 88 SER A C 1
ATOM 575 O O . SER A 1 88 ? 42.442 19.089 -48.583 1.00 60.69 88 SER A O 1
ATOM 577 N N . ARG A 1 89 ? 41.445 19.703 -46.661 1.00 62.66 89 ARG A N 1
ATOM 578 C CA . ARG A 1 8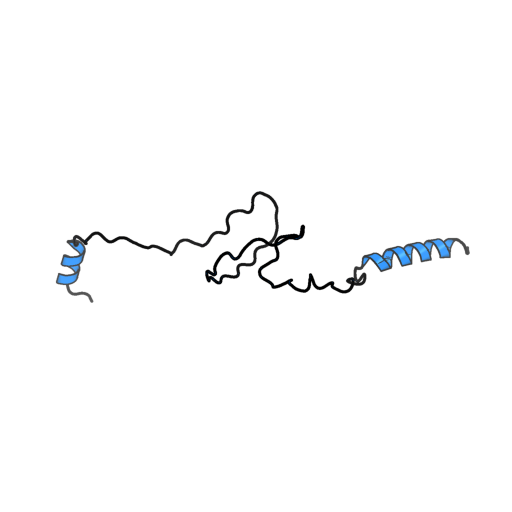9 ? 42.150 20.991 -46.547 1.00 62.66 89 ARG A CA 1
ATOM 579 C C . ARG A 1 89 ? 43.634 20.827 -46.226 1.00 62.66 89 ARG A C 1
ATOM 581 O O . ARG A 1 89 ? 44.446 21.504 -46.850 1.00 62.66 89 ARG A O 1
ATOM 588 N N . ALA A 1 90 ? 43.999 19.928 -45.312 1.00 63.28 90 ALA A N 1
ATOM 589 C CA . ALA A 1 90 ? 45.401 19.701 -44.952 1.00 63.28 90 ALA A CA 1
ATOM 590 C C . ALA A 1 90 ? 46.241 19.250 -46.163 1.00 63.28 90 ALA A C 1
ATOM 592 O O . ALA A 1 90 ? 47.332 19.767 -46.398 1.00 63.28 90 ALA A O 1
ATOM 593 N N . LEU A 1 91 ? 45.691 18.360 -46.995 1.00 65.94 91 LEU A N 1
ATOM 594 C CA . LEU A 1 91 ? 46.351 17.914 -48.226 1.00 65.94 91 LEU A CA 1
ATOM 595 C C . LEU A 1 91 ? 46.416 19.004 -49.309 1.00 65.94 91 LEU A C 1
ATOM 597 O O . LEU A 1 91 ? 47.333 18.997 -50.128 1.00 65.94 91 LEU A O 1
ATOM 601 N N . GLN A 1 92 ? 45.471 19.948 -49.336 1.00 64.25 92 GLN A N 1
ATOM 602 C CA . GLN A 1 92 ? 45.521 21.090 -50.255 1.00 64.25 92 GLN A CA 1
ATOM 603 C C . GLN A 1 92 ? 46.616 22.092 -49.860 1.00 64.25 92 GLN A C 1
ATOM 605 O O . GLN A 1 92 ? 47.341 22.563 -50.731 1.00 64.25 92 GLN A O 1
ATOM 610 N N . VAL A 1 93 ? 46.772 22.374 -48.561 1.00 64.81 93 VAL A N 1
ATOM 611 C CA . VAL A 1 93 ? 47.813 23.285 -48.048 1.00 64.81 93 VAL A CA 1
ATOM 612 C C . VAL A 1 93 ? 49.211 22.713 -48.289 1.00 64.81 93 VAL A C 1
ATOM 614 O O . VAL A 1 93 ? 50.080 23.424 -48.789 1.00 64.81 93 VAL A O 1
ATOM 617 N N . LEU A 1 94 ? 49.416 21.418 -48.025 1.00 68.38 94 LEU A N 1
ATOM 618 C CA . LEU A 1 94 ? 50.697 20.760 -48.303 1.00 68.38 94 LEU A CA 1
ATOM 619 C C . LEU A 1 94 ? 51.030 20.740 -49.801 1.00 68.38 94 LEU A C 1
ATOM 621 O O . LEU A 1 94 ? 52.180 20.961 -50.162 1.00 68.38 94 LEU A O 1
ATOM 625 N N . ARG A 1 95 ? 50.035 20.548 -50.679 1.00 73.62 95 ARG A N 1
ATOM 626 C CA . ARG A 1 95 ? 50.253 20.623 -52.133 1.00 73.62 95 ARG A CA 1
ATOM 627 C C . ARG A 1 95 ? 50.555 22.037 -52.631 1.00 73.62 95 ARG A C 1
ATOM 629 O O . ARG A 1 95 ? 51.294 22.164 -53.596 1.00 73.62 95 ARG A O 1
ATOM 636 N N . TYR A 1 96 ? 50.015 23.083 -52.002 1.00 69.44 96 TYR A N 1
ATOM 637 C CA . TYR A 1 96 ? 50.269 24.472 -52.411 1.00 69.44 96 TYR A CA 1
ATOM 638 C C . TYR A 1 96 ? 51.689 24.945 -52.053 1.00 69.44 96 TYR A C 1
ATOM 640 O O . TYR A 1 96 ? 52.288 25.714 -52.796 1.00 69.44 96 TYR A O 1
ATOM 648 N N . SER A 1 97 ? 52.266 24.437 -50.958 1.00 65.62 97 SER A N 1
ATOM 649 C CA . SER A 1 97 ? 53.632 24.778 -50.523 1.00 65.62 97 SER A CA 1
ATOM 650 C C . SER A 1 97 ? 54.741 24.237 -51.432 1.00 65.62 97 SER A C 1
ATOM 652 O O . SER A 1 97 ? 55.888 24.632 -51.268 1.00 65.62 97 SER A O 1
ATOM 654 N N . SER A 1 98 ? 54.434 23.318 -52.348 1.00 62.16 98 SER A N 1
ATOM 655 C CA . SER A 1 98 ? 55.410 22.750 -53.289 1.00 62.16 98 SER A CA 1
ATOM 656 C C . SER A 1 98 ? 55.492 23.510 -54.620 1.00 62.16 98 SER A C 1
ATOM 658 O O . SER A 1 98 ? 56.233 23.090 -55.502 1.00 62.16 98 SER A O 1
ATOM 660 N N . TYR A 1 99 ? 54.712 24.585 -54.782 1.00 59.62 99 TYR A N 1
ATOM 661 C CA . TYR A 1 99 ? 54.668 25.420 -55.992 1.00 59.62 99 TYR A CA 1
ATOM 662 C C . TYR A 1 99 ? 55.121 26.877 -55.748 1.00 59.62 99 TYR A C 1
ATOM 664 O O . TYR A 1 99 ? 54.854 27.749 -56.575 1.00 59.62 99 TYR A O 1
ATOM 672 N N . LEU A 1 100 ? 55.809 27.131 -54.631 1.00 54.50 100 LEU A N 1
ATOM 673 C CA . LEU A 1 100 ? 56.608 28.331 -54.349 1.00 54.50 100 LEU A CA 1
ATOM 674 C C . LEU A 1 100 ? 58.065 27.896 -54.180 1.00 54.50 100 LEU A C 1
ATOM 676 O O . LEU A 1 100 ? 58.946 28.635 -54.666 1.00 54.50 100 LEU A O 1
#

InterPro domains:
  IPR003124 WH2 domain [PF02205] (4-26)
  IPR003124 WH2 domain [PS51082] (2-19)

Sequence (100 aa):
MASSELLKQIQAGKRLKKAETNDRSAPALDKPKGGGGGGGIGSGGGGGGPSLASAMGGGPPQLGGLFAGGMPKLKPAGSSGPGMYLLSRALQVLRYSSYL